Protein AF-A0A1B4VB84-F1 (afdb_monomer)

Organism: NCBI:txid1675686

Secondary structure (DSSP, 8-state):
-PPPHHHIIIIIITTS-HHHHHHHHHHHHHH-THHHHHHHHHHHHHHHHHHTT-HHHHHHHHHTT----SHHHHHHHHHHHHHHHHHHHHHT-

Solvent-accessible surface area (backbone atoms only — not comparable to full-atom values): 4677 Å² total; per-residue (Å²): 131,83,59,42,50,49,52,51,21,43,64,37,19,48,74,55,45,59,66,52,22,21,50,49,53,42,57,48,26,73,79,37,60,75,49,48,58,37,52,53,50,25,38,50,51,37,34,55,37,11,75,71,62,33,63,66,39,23,52,21,41,37,54,13,69,47,93,51,91,41,23,62,52,28,21,49,52,37,50,50,34,51,52,51,26,54,50,49,52,64,75,74,108

Structure (mmCIF, N/CA/C/O backbone):
data_AF-A0A1B4VB84-F1
#
_entry.id   AF-A0A1B4VB84-F1
#
loop_
_atom_site.group_PDB
_atom_site.id
_atom_site.type_symbol
_atom_site.label_atom_id
_atom_site.label_alt_id
_atom_site.label_comp_id
_atom_site.label_asym_id
_atom_site.label_entity_id
_atom_site.label_seq_id
_atom_site.pdbx_PDB_ins_code
_atom_site.Cartn_x
_atom_site.Cartn_y
_atom_site.Cartn_z
_atom_site.occupancy
_atom_site.B_iso_or_equi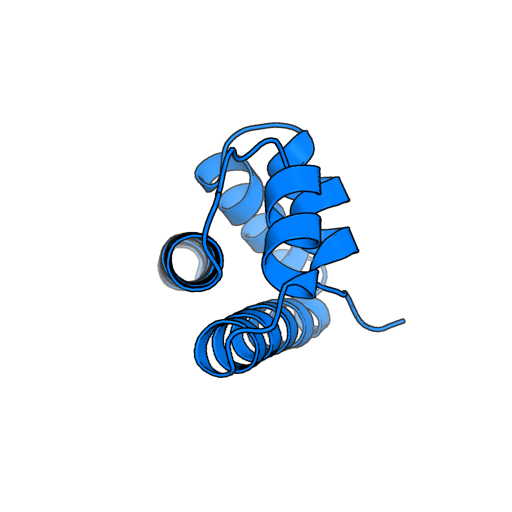v
_atom_site.auth_seq_id
_atom_site.auth_comp_id
_atom_site.auth_asym_id
_atom_site.auth_atom_id
_atom_site.pdbx_PDB_model_num
ATOM 1 N N . MET A 1 1 ? 3.247 -15.246 -7.281 1.00 44.31 1 MET A N 1
ATOM 2 C CA . MET A 1 1 ? 2.633 -15.085 -5.945 1.00 44.31 1 MET A CA 1
ATOM 3 C C . MET A 1 1 ? 2.161 -13.652 -5.899 1.00 44.31 1 MET A C 1
ATOM 5 O O . MET A 1 1 ? 2.980 -12.810 -6.220 1.00 44.31 1 MET A O 1
ATOM 9 N N . ALA A 1 2 ? 0.886 -13.398 -5.606 1.00 51.38 2 ALA A N 1
ATOM 10 C CA . ALA A 1 2 ? 0.352 -12.042 -5.685 1.00 51.38 2 ALA A CA 1
ATOM 11 C C . ALA A 1 2 ? 0.915 -11.155 -4.569 1.00 51.38 2 ALA A C 1
ATOM 13 O O . ALA A 1 2 ? 0.863 -11.556 -3.404 1.00 51.38 2 ALA A O 1
ATOM 14 N N . GLU A 1 3 ? 1.433 -9.974 -4.918 1.00 61.78 3 GLU A N 1
ATOM 15 C CA . GLU A 1 3 ? 1.861 -8.961 -3.944 1.00 61.78 3 GLU A CA 1
ATOM 16 C C . GLU A 1 3 ? 0.662 -8.568 -3.065 1.00 61.78 3 GLU A C 1
ATOM 18 O O . GLU A 1 3 ? -0.374 -8.098 -3.542 1.00 61.78 3 GLU A O 1
ATOM 23 N N . THR A 1 4 ? 0.769 -8.814 -1.761 1.00 69.81 4 THR A N 1
ATOM 24 C CA . THR A 1 4 ? -0.226 -8.409 -0.761 1.00 69.81 4 THR A CA 1
ATOM 25 C C . THR A 1 4 ? 0.160 -7.072 -0.141 1.00 69.81 4 THR A C 1
ATOM 27 O O . THR A 1 4 ? 1.317 -6.669 -0.165 1.00 69.81 4 THR A O 1
ATOM 30 N N . LEU A 1 5 ? -0.804 -6.373 0.460 1.00 67.56 5 LEU A N 1
ATOM 31 C CA . LEU A 1 5 ? -0.533 -5.118 1.170 1.00 67.56 5 LEU A CA 1
ATOM 32 C C . LEU A 1 5 ? 0.519 -5.247 2.264 1.00 67.56 5 LEU A C 1
ATOM 34 O O . LEU A 1 5 ? 1.344 -4.352 2.396 1.00 67.56 5 LEU A O 1
ATOM 38 N N . ASP A 1 6 ? 0.512 -6.354 3.004 1.00 70.81 6 ASP A N 1
ATOM 39 C CA . ASP A 1 6 ? 1.552 -6.655 3.987 1.00 70.81 6 ASP A CA 1
ATOM 40 C C . ASP A 1 6 ? 2.942 -6.731 3.351 1.00 70.81 6 ASP A C 1
ATOM 42 O O . ASP A 1 6 ? 3.893 -6.212 3.925 1.00 70.81 6 ASP A O 1
ATOM 46 N N . ASN A 1 7 ? 3.069 -7.305 2.150 1.00 72.38 7 ASN A N 1
ATOM 47 C CA . ASN A 1 7 ? 4.334 -7.280 1.420 1.00 72.38 7 ASN A CA 1
ATOM 48 C C . ASN A 1 7 ? 4.680 -5.865 0.958 1.00 72.38 7 ASN A C 1
ATOM 50 O O . ASN A 1 7 ? 5.814 -5.436 1.122 1.00 72.38 7 ASN A O 1
ATOM 54 N N . ILE A 1 8 ? 3.720 -5.117 0.412 1.00 72.75 8 ILE A N 1
ATOM 55 C CA . ILE A 1 8 ? 3.993 -3.777 -0.121 1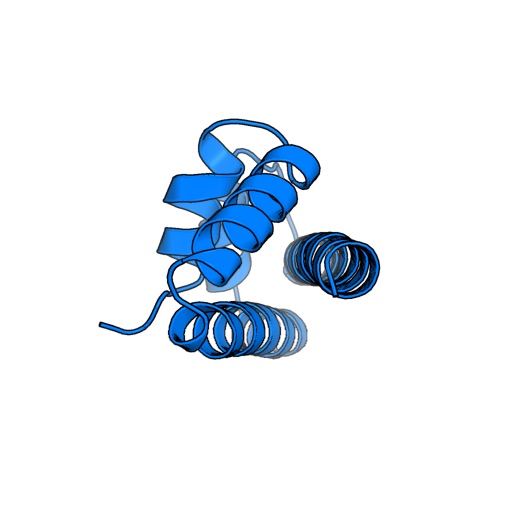.00 72.75 8 ILE A CA 1
ATOM 56 C C . ILE A 1 8 ? 4.445 -2.833 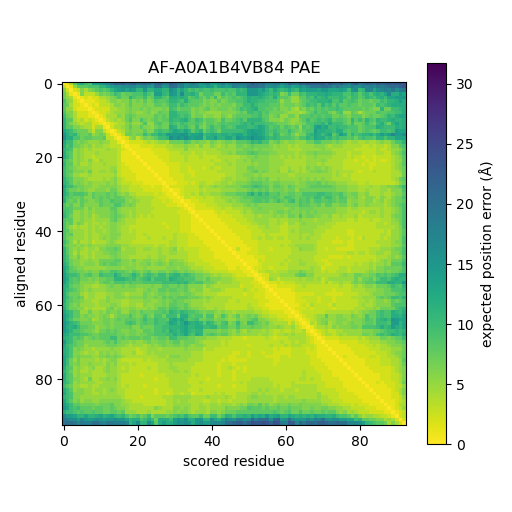1.001 1.00 72.75 8 ILE A C 1
ATOM 58 O O . ILE A 1 8 ? 5.483 -2.179 0.916 1.00 72.75 8 ILE A O 1
ATOM 62 N N . PHE A 1 9 ? 3.692 -2.778 2.093 1.00 71.69 9 PHE A N 1
ATOM 63 C CA . PHE A 1 9 ? 4.030 -1.906 3.210 1.00 71.69 9 PHE A CA 1
ATOM 64 C C . PHE A 1 9 ? 5.203 -2.462 4.019 1.00 71.69 9 PHE A C 1
ATOM 66 O O . PHE A 1 9 ? 6.153 -1.733 4.288 1.00 71.69 9 PHE A O 1
ATOM 73 N N . GLY A 1 10 ? 5.206 -3.754 4.337 1.00 69.38 10 GLY A N 1
ATOM 74 C CA . GLY A 1 10 ? 6.261 -4.375 5.137 1.00 69.38 10 GLY A CA 1
ATOM 75 C C . GLY A 1 10 ? 7.617 -4.488 4.434 1.00 69.38 10 GLY A C 1
ATOM 76 O O . GLY A 1 10 ? 8.643 -4.434 5.110 1.00 69.38 10 GLY A O 1
ATOM 77 N N . ALA A 1 11 ? 7.657 -4.630 3.104 1.00 70.56 11 ALA A N 1
ATOM 78 C CA . ALA A 1 11 ? 8.911 -4.743 2.354 1.00 70.56 11 ALA A CA 1
ATOM 79 C C . ALA A 1 11 ? 9.400 -3.405 1.786 1.00 70.56 11 ALA A C 1
ATOM 81 O O . ALA A 1 11 ? 10.605 -3.170 1.797 1.00 70.56 11 ALA A O 1
ATOM 82 N N . TYR A 1 12 ? 8.501 -2.529 1.315 1.00 71.25 12 TYR A N 1
ATOM 83 C CA . TYR A 1 12 ? 8.900 -1.288 0.639 1.00 71.25 12 TYR A CA 1
ATOM 84 C C . TYR A 1 12 ? 8.732 -0.048 1.522 1.00 71.25 12 TYR A C 1
ATOM 86 O O . TYR A 1 12 ? 9.630 0.787 1.558 1.00 71.25 12 TYR A O 1
ATOM 94 N N . VAL A 1 13 ? 7.625 0.075 2.264 1.00 70.12 13 VAL A N 1
ATOM 95 C CA . VAL A 1 13 ? 7.384 1.254 3.125 1.00 70.12 13 VAL A CA 1
ATOM 96 C C . VAL A 1 13 ? 8.215 1.175 4.409 1.00 70.12 13 VAL A C 1
ATOM 98 O O . VAL A 1 13 ? 8.820 2.164 4.796 1.00 70.12 13 VAL A O 1
ATOM 101 N N . ASN A 1 14 ? 8.386 -0.014 4.992 1.00 70.38 14 ASN A N 1
ATOM 102 C CA . ASN A 1 14 ? 9.209 -0.213 6.195 1.00 70.38 14 ASN A CA 1
ATOM 103 C C . ASN A 1 14 ? 10.699 0.155 6.010 1.00 70.38 14 ASN A C 1
ATOM 105 O O . ASN A 1 14 ? 11.421 0.341 6.987 1.00 70.38 14 ASN A O 1
ATOM 109 N N . GLN A 1 15 ? 11.190 0.229 4.768 1.00 63.00 15 GLN A N 1
ATOM 110 C CA . GLN A 1 15 ? 12.585 0.574 4.471 1.00 63.00 15 GLN A CA 1
ATOM 111 C C . GLN A 1 15 ? 12.830 2.079 4.282 1.00 63.00 15 GLN A C 1
ATOM 113 O O . GLN A 1 15 ? 13.983 2.479 4.114 1.00 63.00 15 GLN A O 1
ATOM 118 N N . GLY A 1 16 ? 11.793 2.920 4.312 1.00 71.19 16 GLY A N 1
ATOM 119 C CA . GLY A 1 16 ? 11.935 4.349 4.042 1.00 71.19 16 GLY A CA 1
ATOM 120 C C . GLY A 1 16 ? 10.630 5.122 4.191 1.00 71.19 16 GLY A C 1
ATOM 121 O O . GLY A 1 16 ? 9.842 4.876 5.098 1.00 71.19 16 GLY A O 1
ATOM 122 N N . THR A 1 17 ? 10.416 6.103 3.320 1.00 80.62 17 THR A N 1
ATOM 123 C CA . THR A 1 17 ? 9.161 6.864 3.261 1.00 80.62 17 THR A CA 1
ATOM 124 C C . THR A 1 17 ? 8.194 6.277 2.228 1.00 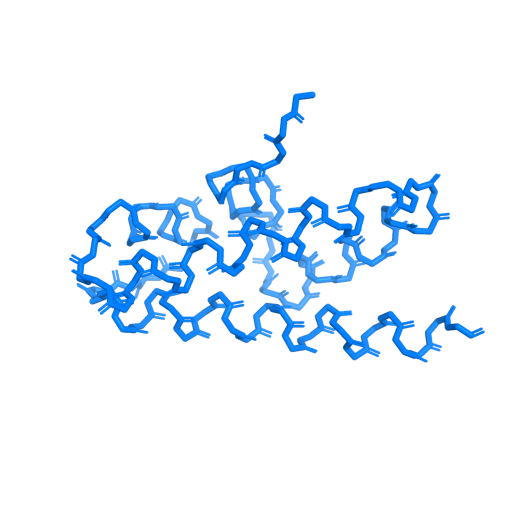80.62 17 THR A C 1
ATOM 126 O O . THR A 1 17 ? 8.581 5.485 1.367 1.00 80.62 17 THR A O 1
ATOM 129 N N . LEU A 1 18 ? 6.926 6.707 2.249 1.00 80.88 18 LEU A N 1
ATOM 130 C CA . LEU A 1 18 ? 5.959 6.385 1.185 1.00 80.88 18 LEU A CA 1
ATOM 131 C C . LEU A 1 18 ? 6.465 6.808 -0.208 1.00 80.88 18 LEU A C 1
ATOM 133 O O . LEU A 1 18 ? 6.193 6.132 -1.199 1.00 80.88 18 LEU A O 1
ATOM 137 N N . GLU A 1 19 ? 7.229 7.899 -0.290 1.00 81.00 19 GLU A N 1
ATOM 138 C CA . GLU A 1 19 ? 7.850 8.371 -1.532 1.00 81.00 19 GLU A CA 1
ATOM 139 C C . GLU A 1 19 ? 8.985 7.452 -1.999 1.00 81.00 19 GLU A C 1
ATOM 141 O O . GLU A 1 19 ? 9.061 7.126 -3.189 1.00 81.00 19 GLU A O 1
ATOM 146 N N . ASP A 1 20 ? 9.830 6.981 -1.077 1.00 82.00 20 ASP A N 1
ATOM 147 C CA . ASP A 1 20 ? 10.877 6.001 -1.385 1.00 82.00 20 ASP A CA 1
ATOM 148 C C . ASP A 1 20 ? 10.272 4.682 -1.859 1.00 82.00 20 ASP A C 1
ATOM 150 O O . ASP A 1 20 ? 10.709 4.134 -2.872 1.00 82.00 20 ASP A O 1
ATOM 154 N N . ALA A 1 21 ? 9.220 4.210 -1.184 1.00 83.50 21 ALA A N 1
ATOM 155 C CA . ALA A 1 21 ? 8.489 3.009 -1.569 1.00 83.50 21 ALA A CA 1
ATOM 156 C C . ALA A 1 21 ? 7.884 3.149 -2.971 1.00 83.50 21 ALA A C 1
ATOM 158 O O . ALA A 1 21 ? 8.088 2.280 -3.820 1.00 83.50 21 ALA A O 1
ATOM 159 N N . ALA A 1 22 ? 7.210 4.267 -3.262 1.00 85.00 22 ALA A N 1
ATOM 160 C CA . ALA A 1 22 ? 6.664 4.540 -4.591 1.00 85.00 22 ALA A CA 1
ATOM 161 C C . ALA A 1 22 ? 7.759 4.580 -5.669 1.00 85.00 22 ALA A C 1
ATOM 163 O O . ALA A 1 22 ? 7.567 4.053 -6.767 1.00 85.00 22 ALA A O 1
ATOM 164 N N . THR A 1 23 ? 8.914 5.172 -5.357 1.00 84.94 23 THR A N 1
ATOM 165 C CA . THR A 1 23 ? 10.080 5.234 -6.253 1.00 84.94 23 THR A CA 1
ATOM 166 C C . THR A 1 23 ? 10.649 3.848 -6.519 1.00 84.94 23 THR A C 1
ATOM 168 O O . THR A 1 23 ? 10.915 3.494 -7.671 1.00 84.94 23 THR A O 1
ATOM 171 N N . TRP A 1 24 ? 10.768 3.027 -5.479 1.00 84.62 24 TRP A N 1
ATOM 172 C CA . TRP A 1 24 ? 11.184 1.635 -5.584 1.00 84.62 24 TRP A CA 1
ATOM 173 C C . TRP A 1 24 ? 10.228 0.814 -6.442 1.00 84.62 24 TRP A C 1
ATOM 175 O O . TRP A 1 24 ? 10.668 0.161 -7.387 1.00 84.62 24 TRP A O 1
ATOM 185 N N . MET A 1 25 ? 8.923 0.898 -6.180 1.00 83.81 25 MET A N 1
ATOM 186 C CA . MET A 1 25 ? 7.891 0.216 -6.965 1.00 83.81 25 MET A CA 1
ATOM 187 C C . MET A 1 25 ? 7.932 0.659 -8.434 1.00 83.81 25 MET A C 1
ATOM 189 O O . MET A 1 25 ? 7.846 -0.172 -9.341 1.00 83.81 25 MET A O 1
ATOM 193 N N . ALA A 1 26 ? 8.105 1.959 -8.702 1.00 85.44 26 ALA A N 1
ATOM 194 C CA . ALA A 1 26 ? 8.224 2.496 -10.060 1.00 85.44 26 ALA A CA 1
ATOM 195 C C . ALA A 1 26 ? 9.466 1.953 -10.774 1.00 85.44 26 ALA A C 1
ATOM 197 O O . ALA A 1 26 ? 9.387 1.538 -11.928 1.00 85.44 26 ALA A O 1
ATOM 198 N N . ASN A 1 27 ? 10.603 1.885 -10.085 1.00 85.19 27 ASN A N 1
ATOM 199 C CA . ASN A 1 27 ? 11.826 1.336 -10.657 1.00 85.19 27 ASN A CA 1
ATOM 200 C C . ASN A 1 27 ? 11.737 -0.185 -10.885 1.00 85.19 27 ASN A C 1
ATOM 202 O O . ASN A 1 27 ? 12.185 -0.691 -11.915 1.00 85.19 27 ASN A O 1
ATOM 206 N N . LEU A 1 28 ? 11.108 -0.919 -9.965 1.00 84.06 28 LEU A N 1
ATOM 207 C CA . LEU A 1 28 ? 10.892 -2.359 -10.096 1.00 84.06 28 LEU A CA 1
ATOM 208 C C . LEU A 1 28 ? 9.994 -2.670 -11.296 1.00 84.06 28 LEU A C 1
ATOM 210 O O . LEU A 1 28 ? 10.302 -3.548 -12.097 1.00 84.06 28 LEU A O 1
ATOM 214 N N . THR A 1 29 ? 8.937 -1.883 -11.488 1.00 85.06 29 THR A N 1
ATOM 215 C CA . THR A 1 29 ? 7.989 -2.075 -12.595 1.00 85.06 29 THR A CA 1
ATOM 216 C C . THR A 1 29 ? 8.531 -1.700 -13.966 1.00 85.06 29 THR A C 1
ATOM 218 O O . THR A 1 29 ? 8.003 -2.165 -14.973 1.00 85.06 29 THR A O 1
ATOM 221 N N . ARG A 1 30 ? 9.652 -0.971 -14.036 1.00 81.31 30 ARG A N 1
ATOM 222 C CA . ARG A 1 30 ? 10.420 -0.836 -15.286 1.00 81.31 30 ARG A CA 1
ATOM 223 C C . ARG A 1 30 ? 11.058 -2.150 -15.728 1.00 81.31 30 ARG A C 1
ATOM 225 O O . ARG A 1 30 ? 11.200 -2.372 -16.924 1.00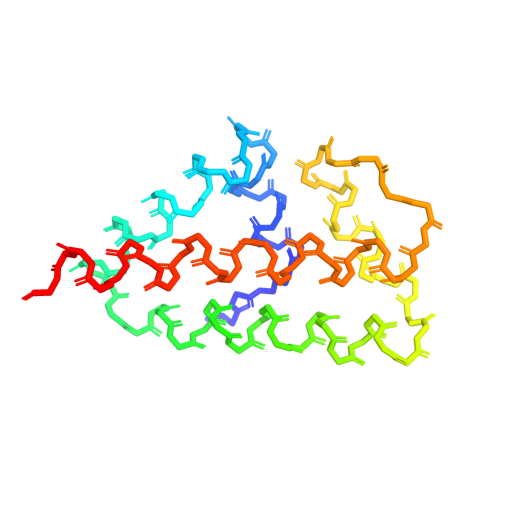 81.31 30 ARG A O 1
ATOM 232 N N . HIS A 1 31 ? 11.457 -2.987 -14.776 1.00 82.81 31 HIS A N 1
ATOM 233 C CA . HIS A 1 31 ? 12.070 -4.288 -15.046 1.00 82.81 31 HIS A CA 1
ATOM 234 C C . HIS A 1 31 ? 11.012 -5.398 -15.129 1.00 82.81 31 HIS A C 1
ATOM 236 O O . HIS A 1 31 ? 11.170 -6.336 -15.903 1.00 82.81 31 HIS A O 1
ATOM 242 N N . HIS A 1 32 ? 9.916 -5.243 -14.381 1.00 81.81 32 HIS A N 1
ATOM 243 C CA . HIS A 1 32 ? 8.819 -6.200 -14.257 1.00 81.81 32 HIS A CA 1
ATOM 244 C C . HIS A 1 32 ? 7.461 -5.498 -14.407 1.00 81.81 32 HIS A C 1
ATOM 246 O O . HIS A 1 32 ? 6.792 -5.215 -13.409 1.00 81.81 32 HIS A O 1
ATOM 252 N N . PRO A 1 33 ? 7.026 -5.185 -15.640 1.00 80.31 33 PRO A N 1
ATOM 253 C CA . PRO A 1 33 ? 5.769 -4.471 -15.874 1.00 80.31 33 PRO A CA 1
ATOM 254 C C . PRO A 1 33 ? 4.538 -5.246 -15.381 1.00 80.31 33 PRO A C 1
ATOM 256 O O . PRO A 1 33 ? 3.527 -4.636 -15.045 1.00 80.31 33 PRO A O 1
ATOM 259 N N . GLU A 1 34 ? 4.637 -6.572 -15.269 1.00 81.19 34 GLU A N 1
ATOM 260 C CA . GLU A 1 34 ? 3.612 -7.440 -14.678 1.00 81.19 34 GLU A CA 1
ATOM 261 C C . GLU A 1 34 ? 3.283 -7.090 -13.215 1.00 81.19 34 GLU A C 1
ATOM 263 O O . GLU A 1 34 ? 2.130 -7.194 -12.801 1.00 81.19 34 GLU A O 1
ATOM 268 N N . LEU A 1 35 ? 4.260 -6.582 -12.453 1.00 80.88 35 LEU A N 1
ATOM 269 C CA . LEU A 1 35 ? 4.071 -6.204 -11.052 1.00 80.88 35 LEU A CA 1
ATOM 270 C C . LEU A 1 35 ? 3.295 -4.893 -10.898 1.00 80.88 35 LEU A C 1
ATOM 272 O O . LEU A 1 35 ? 2.721 -4.648 -9.841 1.00 80.88 35 LEU A O 1
ATOM 276 N N . ALA A 1 36 ? 3.233 -4.050 -11.936 1.00 82.81 36 ALA A N 1
ATOM 277 C CA . ALA A 1 36 ? 2.499 -2.786 -11.866 1.00 82.81 36 ALA A CA 1
ATOM 278 C C . ALA A 1 36 ? 1.012 -3.022 -11.603 1.00 82.81 36 ALA A C 1
ATOM 280 O O . ALA A 1 36 ? 0.405 -2.350 -10.767 1.00 82.81 36 ALA A O 1
ATOM 281 N N . GLU A 1 37 ? 0.436 -4.011 -12.283 1.00 82.50 37 GLU A N 1
ATOM 282 C CA . GLU A 1 37 ? -0.961 -4.381 -12.093 1.00 82.50 37 GLU A CA 1
ATOM 283 C C . GLU A 1 37 ? -1.187 -5.027 -10.720 1.00 82.50 37 GLU A C 1
ATOM 285 O O . GLU A 1 37 ? -2.194 -4.739 -10.068 1.00 82.50 37 GLU A O 1
ATOM 290 N N . GLU A 1 38 ? -0.226 -5.818 -10.228 1.00 85.25 38 GLU A N 1
ATOM 291 C CA . GLU A 1 38 ? -0.288 -6.412 -8.888 1.00 85.25 38 GLU A CA 1
ATOM 292 C C . GLU A 1 38 ? -0.263 -5.339 -7.794 1.00 85.25 38 GLU A C 1
ATOM 294 O O . GLU A 1 38 ? -1.120 -5.349 -6.909 1.00 85.25 38 GLU A O 1
ATOM 299 N N . PHE A 1 39 ? 0.635 -4.356 -7.897 1.00 84.00 39 PHE A N 1
ATOM 300 C CA . PHE A 1 39 ? 0.723 -3.238 -6.959 1.00 84.00 39 PHE A CA 1
ATOM 301 C C . PHE A 1 39 ? -0.550 -2.400 -6.924 1.00 84.00 39 PHE A C 1
ATOM 303 O O . PHE A 1 39 ? -1.087 -2.124 -5.848 1.00 84.00 39 PHE A O 1
ATOM 310 N N . ILE A 1 40 ? -1.069 -2.020 -8.093 1.00 85.25 40 ILE A N 1
ATOM 311 C CA . ILE A 1 40 ? -2.307 -1.239 -8.187 1.00 85.25 40 ILE A CA 1
ATOM 312 C C . ILE A 1 40 ? -3.471 -2.036 -7.595 1.00 85.25 40 ILE A C 1
ATOM 314 O O . ILE A 1 40 ? -4.227 -1.511 -6.775 1.00 85.25 40 ILE A O 1
ATOM 318 N N . THR A 1 41 ? -3.590 -3.315 -7.955 1.00 87.00 41 THR A N 1
ATOM 319 C CA . THR A 1 41 ? -4.657 -4.195 -7.466 1.00 87.00 41 THR A CA 1
ATOM 320 C C . THR A 1 41 ? -4.589 -4.373 -5.954 1.00 87.00 41 THR A C 1
ATOM 322 O O . THR A 1 41 ? -5.619 -4.336 -5.278 1.00 87.00 41 THR A O 1
ATOM 325 N N . ALA A 1 42 ? -3.39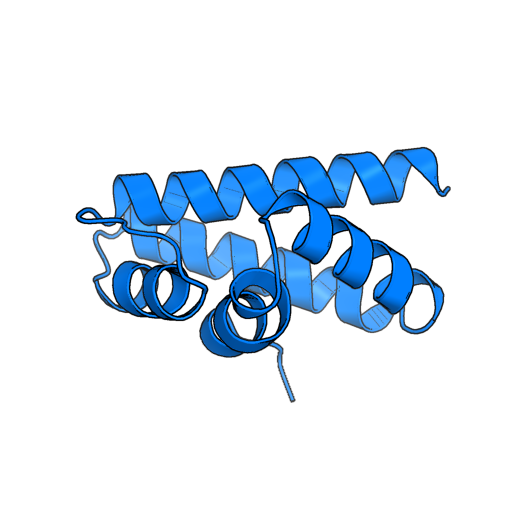3 -4.556 -5.397 1.00 85.25 42 ALA A N 1
ATOM 326 C CA . ALA A 1 42 ? -3.192 -4.702 -3.964 1.00 85.25 42 ALA A CA 1
ATOM 327 C C . ALA A 1 42 ? -3.593 -3.427 -3.214 1.00 85.25 42 ALA A C 1
ATOM 329 O O . ALA A 1 42 ? -4.389 -3.503 -2.279 1.00 85.25 42 ALA A O 1
ATOM 330 N N . LEU A 1 43 ? -3.143 -2.253 -3.669 1.00 84.44 43 LEU A N 1
ATOM 331 C CA . LEU A 1 43 ? -3.502 -0.962 -3.070 1.00 84.44 43 LEU A CA 1
ATOM 332 C C . LEU A 1 43 ? -5.009 -0.690 -3.150 1.00 84.44 43 LEU A C 1
ATOM 334 O O . LEU A 1 43 ? -5.619 -0.293 -2.157 1.00 84.44 43 LEU A O 1
ATOM 338 N N . GLN A 1 44 ? -5.639 -0.982 -4.290 1.00 86.19 44 GLN A N 1
ATOM 339 C CA . GLN A 1 44 ? -7.091 -0.866 -4.451 1.00 86.19 44 GLN A CA 1
ATOM 340 C C . GLN A 1 44 ? -7.856 -1.812 -3.520 1.00 86.19 44 GLN A C 1
ATOM 342 O O . GLN A 1 44 ? -8.850 -1.407 -2.915 1.00 86.19 44 GLN A O 1
ATOM 347 N N . LYS A 1 45 ? -7.389 -3.056 -3.354 1.00 86.19 45 LYS A N 1
ATOM 348 C CA . LYS A 1 45 ? -7.966 -4.000 -2.386 1.00 86.19 45 LYS A CA 1
ATOM 349 C C . LYS A 1 45 ? -7.849 -3.473 -0.956 1.00 86.19 45 LYS A C 1
ATOM 351 O O . LYS A 1 45 ? -8.805 -3.608 -0.198 1.00 86.19 45 LYS A O 1
ATOM 356 N N . GLY A 1 46 ? -6.740 -2.821 -0.610 1.00 83.62 46 GLY A N 1
ATOM 357 C CA . GLY A 1 46 ? -6.547 -2.162 0.688 1.00 83.62 46 GLY A CA 1
ATOM 358 C C . GLY A 1 46 ? -7.501 -1.026 0.927 1.00 83.62 46 GLY A C 1
ATOM 359 O O . GLY A 1 46 ? -8.144 -0.983 1.966 1.00 83.62 46 GLY A O 1
ATOM 360 N N . MET A 1 47 ? -7.663 -0.149 -0.060 1.00 86.62 47 MET A N 1
ATOM 361 C CA . MET A 1 47 ? -8.643 0.930 0.009 1.00 86.62 47 MET A CA 1
ATOM 362 C C . MET A 1 47 ? -10.071 0.389 0.146 1.00 86.62 47 MET A C 1
ATOM 364 O O . MET A 1 47 ? -10.854 0.898 0.945 1.00 86.62 47 MET A O 1
ATOM 368 N N . ALA A 1 48 ? -10.415 -0.672 -0.588 1.00 87.31 48 ALA A N 1
ATOM 369 C CA . ALA A 1 48 ? -11.729 -1.302 -0.496 1.00 87.31 48 ALA A CA 1
ATOM 370 C C . ALA A 1 48 ? -11.964 -1.962 0.873 1.00 87.31 48 ALA A C 1
ATOM 372 O O . ALA A 1 48 ? -13.064 -1.879 1.416 1.00 87.31 48 ALA A O 1
ATOM 373 N N . ALA A 1 49 ? -10.944 -2.604 1.444 1.00 85.75 49 ALA A N 1
ATOM 374 C CA . ALA A 1 49 ? -10.996 -3.172 2.786 1.00 85.75 49 ALA A CA 1
ATOM 375 C C . ALA A 1 49 ? -11.081 -2.067 3.858 1.00 85.75 49 ALA A C 1
ATOM 377 O O . ALA A 1 49 ? -11.926 -2.137 4.749 1.00 85.75 49 ALA A O 1
ATOM 378 N N . ALA A 1 50 ? -10.316 -0.985 3.707 1.00 87.19 50 ALA A N 1
ATOM 379 C CA . ALA A 1 50 ? -10.365 0.196 4.564 1.00 87.19 50 ALA A CA 1
ATOM 380 C C . ALA A 1 50 ? -11.755 0.847 4.562 1.00 87.19 50 ALA A C 1
ATOM 382 O O . ALA A 1 50 ? -12.310 1.130 5.621 1.00 87.19 50 ALA A O 1
ATOM 383 N N . SER A 1 51 ? -12.368 0.994 3.384 1.00 84.69 51 SER A N 1
ATOM 384 C CA . SER A 1 51 ? -13.726 1.531 3.228 1.00 84.69 51 SER A CA 1
ATOM 385 C C . SER A 1 51 ? -14.801 0.647 3.875 1.00 84.69 51 SER A C 1
ATOM 387 O O . SER A 1 51 ? -15.849 1.146 4.274 1.00 84.69 51 SER A O 1
ATOM 389 N N . LYS A 1 52 ? -14.533 -0.655 4.042 1.00 86.62 52 LYS A N 1
ATOM 390 C CA . LYS A 1 52 ? -15.388 -1.590 4.793 1.00 86.62 52 LYS A CA 1
ATOM 391 C C . LYS A 1 52 ? -15.122 -1.581 6.305 1.00 86.62 52 LYS A C 1
ATOM 393 O O . LYS A 1 52 ? -15.771 -2.329 7.030 1.00 86.62 52 LYS A O 1
ATOM 398 N N . GLY A 1 53 ? -14.178 -0.768 6.783 1.00 83.31 53 GLY A N 1
ATOM 399 C CA . GLY A 1 53 ? -13.760 -0.737 8.185 1.00 83.31 53 GLY A CA 1
ATOM 400 C C . GLY A 1 53 ? -12.886 -1.927 8.592 1.00 83.31 53 GLY A C 1
ATOM 401 O O . GLY A 1 53 ? -12.811 -2.260 9.776 1.00 83.31 53 GLY A O 1
ATOM 402 N N . ASP A 1 54 ? -12.241 -2.592 7.630 1.00 84.75 54 ASP A N 1
ATOM 403 C CA . ASP A 1 54 ? -11.402 -3.754 7.899 1.00 84.75 54 ASP A CA 1
ATOM 404 C C . ASP A 1 54 ? -10.100 -3.342 8.604 1.00 84.75 54 ASP A C 1
ATOM 406 O O . ASP A 1 54 ? -9.275 -2.581 8.092 1.00 84.75 54 ASP A O 1
ATOM 410 N N . ARG A 1 55 ? -9.908 -3.876 9.811 1.00 82.00 55 ARG A N 1
ATOM 411 C CA . ARG A 1 55 ? -8.742 -3.599 10.659 1.00 82.00 55 ARG A CA 1
ATOM 412 C C . ARG A 1 55 ? -7.468 -4.298 10.186 1.00 82.00 55 ARG A C 1
ATOM 414 O O . ARG A 1 55 ? -6.393 -3.974 10.686 1.00 82.00 55 ARG A O 1
ATOM 421 N N . SER A 1 56 ? -7.555 -5.243 9.252 1.00 82.25 56 SER A N 1
ATOM 422 C CA . SER A 1 56 ? -6.370 -5.868 8.651 1.00 82.25 56 SER A CA 1
ATOM 423 C C . SER A 1 56 ? -5.513 -4.855 7.885 1.00 82.25 56 SER A C 1
ATOM 425 O O . SER A 1 56 ? -4.290 -4.908 7.977 1.00 82.25 56 SER A O 1
ATOM 427 N N . VAL A 1 57 ? -6.132 -3.855 7.248 1.00 82.62 57 VAL A N 1
ATOM 428 C CA . VAL A 1 57 ? -5.423 -2.791 6.514 1.00 82.62 57 VAL A CA 1
ATOM 429 C C . VAL A 1 57 ? -4.593 -1.919 7.454 1.00 82.62 57 VAL A C 1
ATOM 431 O O . VAL A 1 57 ? -3.474 -1.550 7.125 1.00 82.62 57 VAL A O 1
ATOM 434 N N . ILE A 1 58 ? -5.103 -1.659 8.662 1.00 84.81 58 ILE A N 1
ATOM 435 C CA . ILE A 1 58 ? -4.379 -0.924 9.709 1.00 84.81 58 ILE A CA 1
ATOM 436 C C . ILE A 1 58 ? -3.096 -1.673 10.082 1.00 84.81 58 ILE A C 1
ATOM 438 O O . ILE A 1 58 ? -2.040 -1.062 10.195 1.00 84.81 58 ILE A O 1
ATOM 442 N N . LYS A 1 59 ? -3.169 -3.002 10.245 1.00 82.69 59 LYS A N 1
ATOM 443 C CA . LYS A 1 59 ? -1.987 -3.818 10.557 1.00 82.69 59 LYS A CA 1
ATOM 444 C C . LYS A 1 59 ? -0.962 -3.791 9.429 1.00 82.69 59 LYS A C 1
ATOM 446 O O . LYS A 1 59 ? 0.211 -3.613 9.725 1.00 82.69 59 LYS A O 1
ATOM 451 N N . ALA A 1 60 ? -1.405 -3.922 8.180 1.00 80.69 60 ALA A N 1
ATOM 452 C CA . ALA A 1 60 ? -0.515 -3.887 7.025 1.00 80.69 60 ALA A CA 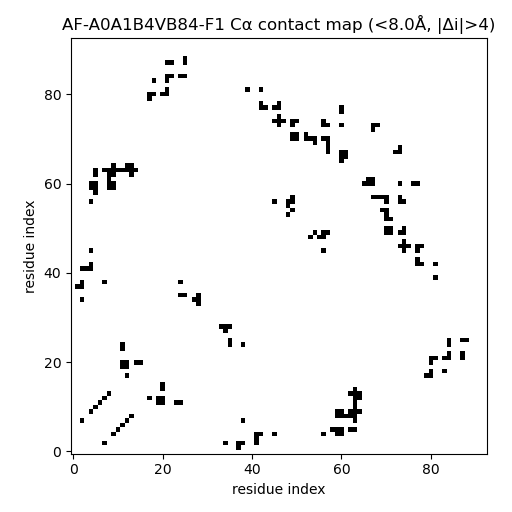1
ATOM 453 C C . ALA A 1 60 ? 0.194 -2.530 6.899 1.00 80.69 60 ALA A C 1
ATOM 455 O O . ALA A 1 60 ? 1.411 -2.479 6.753 1.00 80.69 60 ALA A O 1
ATOM 456 N N . VAL A 1 61 ? -0.548 -1.426 7.031 1.00 81.81 61 VAL A N 1
ATOM 457 C CA . VAL A 1 61 ? 0.023 -0.073 6.969 1.00 81.81 61 VAL A CA 1
ATOM 458 C C . VAL A 1 61 ? 0.969 0.177 8.147 1.00 81.81 61 VAL A C 1
ATOM 460 O O . VAL A 1 61 ? 2.083 0.651 7.937 1.00 81.81 61 VAL A O 1
ATOM 463 N N . ASN A 1 62 ? 0.595 -0.237 9.363 1.00 81.88 62 ASN A N 1
ATOM 464 C CA . ASN A 1 62 ? 1.461 -0.116 10.539 1.00 81.88 62 ASN A CA 1
ATOM 465 C C . ASN A 1 62 ? 2.719 -0.993 10.463 1.00 81.88 62 ASN A C 1
ATOM 467 O O . ASN A 1 62 ? 3.758 -0.622 11.003 1.00 81.88 62 ASN A O 1
ATOM 471 N N . ALA A 1 63 ? 2.660 -2.138 9.777 1.00 77.81 63 ALA A N 1
ATOM 472 C CA . ALA A 1 63 ? 3.839 -2.961 9.509 1.00 77.81 63 ALA A CA 1
ATOM 473 C C . ALA A 1 63 ? 4.848 -2.252 8.590 1.00 77.81 63 ALA A C 1
ATOM 475 O O . ALA A 1 63 ? 6.034 -2.568 8.629 1.00 77.81 63 ALA A O 1
ATOM 476 N N . GLY A 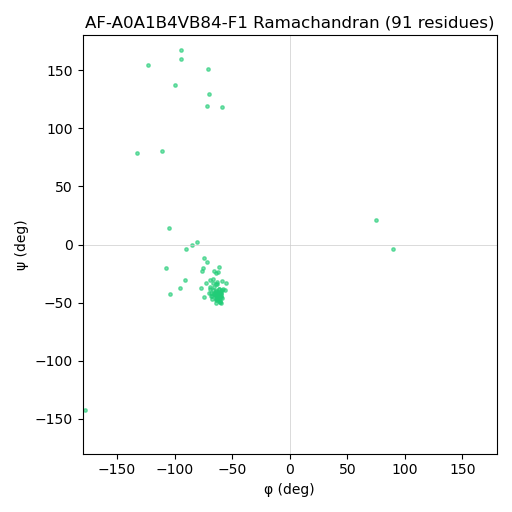1 64 ? 4.390 -1.274 7.805 1.00 70.94 64 GLY A N 1
ATOM 477 C CA . GLY A 1 64 ? 5.238 -0.389 7.013 1.00 70.94 64 GLY A CA 1
ATOM 478 C C . GLY A 1 64 ? 5.871 0.764 7.790 1.00 70.94 64 GLY A C 1
ATOM 479 O O . GLY A 1 64 ? 6.543 1.579 7.178 1.00 70.94 64 GLY A O 1
ATOM 480 N N . GLY A 1 65 ? 5.662 0.866 9.106 1.00 72.38 65 GLY A N 1
ATOM 481 C CA . GLY A 1 65 ? 6.231 1.940 9.930 1.00 72.38 65 GLY A CA 1
ATOM 482 C C . GLY A 1 65 ? 5.358 3.194 10.044 1.00 72.38 65 GLY A C 1
ATOM 483 O O . GLY A 1 65 ? 5.682 4.098 10.812 1.00 72.38 65 GLY A O 1
ATOM 484 N N . GLU A 1 66 ? 4.222 3.236 9.349 1.00 76.19 66 GLU A N 1
ATOM 485 C CA . GLU A 1 66 ? 3.203 4.263 9.559 1.00 76.19 66 GLU A CA 1
ATOM 486 C C . GLU A 1 66 ? 2.494 4.052 10.911 1.00 76.19 66 GLU A C 1
ATOM 488 O O . GLU A 1 66 ? 2.385 2.933 11.403 1.00 76.19 66 GLU A O 1
ATOM 493 N N . GLN A 1 67 ? 2.002 5.121 11.541 1.00 76.38 67 GLN A N 1
ATOM 494 C CA . GLN A 1 67 ? 1.184 5.028 12.759 1.00 76.38 67 GLN A CA 1
ATOM 495 C C . GLN A 1 67 ? -0.251 5.447 12.451 1.00 76.38 67 GLN A C 1
ATOM 497 O O . GLN A 1 67 ? -0.657 6.574 12.726 1.00 76.38 67 GLN A O 1
ATOM 502 N N . VAL A 1 68 ? -1.027 4.532 11.874 1.00 83.81 68 VAL A N 1
ATOM 503 C CA . VAL A 1 68 ? -2.457 4.730 11.612 1.00 83.81 68 VAL A CA 1
ATOM 504 C C . VAL A 1 68 ? -3.303 4.047 12.684 1.00 83.81 68 VAL A C 1
ATOM 506 O O . VAL A 1 68 ? -3.032 2.917 13.106 1.00 83.81 68 VAL A O 1
ATOM 509 N N . SER A 1 69 ? -4.347 4.741 13.138 1.00 83.81 69 SER A N 1
ATOM 510 C CA . SER A 1 69 ? -5.250 4.258 14.195 1.00 83.81 69 SER A CA 1
ATOM 511 C C . SER A 1 69 ? -6.617 3.849 13.654 1.00 83.81 69 SER A C 1
ATOM 513 O O . SER A 1 69 ? -7.339 3.073 14.287 1.00 83.81 69 SER A O 1
ATOM 515 N N . THR A 1 70 ? -6.975 4.338 12.468 1.00 86.62 70 THR A N 1
ATOM 516 C CA . THR A 1 70 ? -8.262 4.086 11.823 1.00 86.62 70 THR A CA 1
ATOM 517 C C . THR A 1 70 ? -8.098 3.465 10.439 1.00 86.62 70 THR A C 1
ATOM 519 O O . THR A 1 70 ? -7.083 3.629 9.761 1.00 86.62 70 THR A O 1
ATOM 522 N N . ALA A 1 71 ? -9.127 2.733 10.006 1.00 86.75 71 ALA A N 1
ATOM 523 C CA . ALA A 1 71 ? -9.163 2.166 8.661 1.00 86.75 71 ALA A CA 1
ATOM 524 C C . ALA A 1 71 ? -9.165 3.273 7.593 1.00 86.75 71 ALA A C 1
ATOM 526 O O . ALA A 1 71 ? -8.572 3.102 6.536 1.00 86.75 71 ALA A O 1
ATOM 527 N N . GLU A 1 72 ? -9.769 4.424 7.897 1.00 85.50 72 GLU A N 1
ATOM 528 C CA . GLU A 1 72 ? -9.797 5.595 7.018 1.00 85.50 72 GLU A CA 1
ATOM 529 C C . GLU A 1 72 ? -8.393 6.170 6.786 1.00 85.50 72 GLU A C 1
ATOM 531 O O . GLU A 1 72 ? -7.996 6.360 5.639 1.00 85.50 72 GLU A O 1
ATOM 536 N N . GLU A 1 73 ? -7.599 6.341 7.850 1.00 86.69 73 GLU A N 1
ATOM 537 C CA . GLU A 1 73 ? -6.191 6.745 7.741 1.00 86.69 73 GLU A CA 1
ATOM 538 C C . GLU A 1 73 ? -5.367 5.721 6.954 1.00 86.69 73 GLU A C 1
ATOM 540 O O . GLU A 1 73 ? -4.599 6.090 6.067 1.00 86.69 73 GLU A O 1
ATOM 545 N N . ALA A 1 74 ? -5.560 4.425 7.219 1.00 86.19 74 ALA A N 1
ATOM 546 C CA . ALA A 1 74 ? -4.882 3.362 6.478 1.00 86.19 74 ALA A CA 1
ATOM 547 C C . ALA A 1 74 ? -5.220 3.411 4.973 1.00 86.19 74 ALA A C 1
ATOM 549 O O . ALA A 1 74 ? -4.341 3.280 4.118 1.00 86.19 74 ALA A O 1
ATOM 550 N N . GLY A 1 75 ? -6.490 3.658 4.641 1.00 87.12 75 GLY A N 1
ATOM 551 C CA . GLY A 1 75 ? -6.951 3.865 3.269 1.00 87.12 75 GLY A CA 1
ATOM 552 C C . GLY A 1 75 ? -6.354 5.119 2.628 1.00 87.12 75 GLY A C 1
ATOM 553 O O . GLY A 1 75 ? -5.950 5.070 1.465 1.00 87.12 75 GLY A O 1
ATOM 554 N N . ALA A 1 76 ? -6.234 6.213 3.385 1.00 88.25 76 ALA A N 1
ATOM 555 C CA . ALA A 1 76 ? -5.592 7.442 2.929 1.00 88.25 76 ALA A CA 1
ATOM 556 C C . ALA A 1 76 ? -4.113 7.213 2.585 1.00 88.25 76 ALA A C 1
ATOM 558 O O . ALA A 1 76 ? -3.670 7.651 1.525 1.00 88.25 76 ALA A O 1
ATOM 559 N N . ARG A 1 77 ? -3.373 6.442 3.396 1.00 87.12 77 ARG A N 1
ATOM 560 C CA . ARG A 1 77 ? -1.980 6.066 3.090 1.00 87.12 77 ARG A CA 1
ATOM 561 C C . ARG A 1 77 ? -1.852 5.206 1.840 1.00 87.12 77 ARG A C 1
ATOM 563 O O . ARG A 1 77 ? -0.959 5.433 1.028 1.00 87.12 77 ARG A O 1
ATOM 570 N N . CYS A 1 78 ? -2.768 4.259 1.640 1.00 86.19 78 CYS A N 1
ATOM 571 C CA . CYS A 1 78 ? -2.812 3.466 0.408 1.00 86.19 78 CYS A CA 1
ATOM 572 C C . CYS A 1 78 ? -3.055 4.348 -0.828 1.00 86.19 78 CYS A C 1
ATOM 574 O O . CYS A 1 78 ? -2.407 4.164 -1.859 1.00 86.19 78 CYS A O 1
ATOM 576 N N . LEU A 1 79 ? -3.966 5.320 -0.723 1.00 87.88 79 LEU A N 1
ATOM 577 C CA . LEU A 1 79 ? -4.255 6.274 -1.794 1.00 87.88 79 LEU A CA 1
ATOM 578 C C . LEU A 1 79 ? -3.064 7.198 -2.079 1.00 87.88 79 LEU A C 1
ATOM 580 O O . LEU A 1 79 ? -2.761 7.471 -3.242 1.00 87.88 79 LEU A O 1
ATOM 584 N N . GLU A 1 80 ? -2.391 7.676 -1.036 1.00 89.06 80 GLU A N 1
ATOM 585 C CA . GLU A 1 80 ? -1.200 8.519 -1.139 1.00 89.06 80 GLU A CA 1
ATOM 586 C C . GLU A 1 80 ? -0.081 7.783 -1.886 1.00 89.06 80 GLU A C 1
ATOM 588 O O . GLU A 1 80 ? 0.421 8.284 -2.896 1.00 89.06 80 GLU A O 1
ATOM 593 N N . LEU A 1 81 ? 0.204 6.538 -1.491 1.00 86.12 81 LEU A N 1
ATOM 594 C CA . LEU A 1 81 ? 1.179 5.675 -2.159 1.00 86.12 81 LEU A CA 1
ATOM 595 C C . LEU A 1 81 ? 0.813 5.424 -3.629 1.00 86.12 81 LEU A C 1
ATOM 597 O O . LEU A 1 81 ? 1.656 5.571 -4.515 1.00 86.12 81 LEU A O 1
ATOM 601 N N . LEU A 1 82 ? -0.457 5.115 -3.915 1.00 87.19 82 LEU A N 1
ATOM 602 C CA . LEU A 1 82 ? -0.946 4.917 -5.283 1.00 87.19 82 LEU A CA 1
ATOM 603 C C . LEU A 1 82 ? -0.796 6.183 -6.137 1.00 87.19 82 LEU A C 1
ATOM 605 O O . LEU A 1 82 ? -0.471 6.102 -7.324 1.00 87.19 82 LEU A O 1
ATOM 609 N N . THR A 1 83 ? -1.033 7.353 -5.545 1.00 89.12 83 THR A N 1
ATOM 610 C CA . THR A 1 83 ? -0.924 8.650 -6.220 1.00 89.12 83 THR A CA 1
ATOM 611 C C . THR A 1 83 ? 0.527 8.960 -6.570 1.00 89.12 83 THR A C 1
ATOM 613 O O . THR A 1 83 ? 0.811 9.319 -7.717 1.00 89.12 83 THR A O 1
ATOM 616 N N . LEU A 1 84 ? 1.446 8.769 -5.620 1.00 88.69 84 LEU A N 1
ATOM 617 C CA . LEU A 1 84 ? 2.888 8.921 -5.827 1.00 88.69 84 LEU A CA 1
ATOM 618 C C . LEU A 1 84 ? 3.389 7.961 -6.909 1.00 88.69 84 LEU A C 1
ATOM 620 O O . LEU A 1 84 ? 3.997 8.390 -7.891 1.00 88.69 84 LEU A O 1
ATOM 624 N N . TYR A 1 85 ? 3.039 6.682 -6.793 1.00 86.12 85 TYR A N 1
ATOM 625 C CA . TYR A 1 85 ? 3.403 5.650 -7.759 1.00 86.12 85 TYR A CA 1
ATOM 626 C C . TYR A 1 85 ? 2.874 5.960 -9.170 1.00 86.12 85 TYR A C 1
ATOM 628 O O . TYR A 1 85 ? 3.621 5.943 -10.148 1.00 86.12 85 TYR A O 1
ATOM 636 N N . SER A 1 86 ? 1.602 6.353 -9.288 1.00 85.88 86 SER A N 1
ATOM 637 C CA . SER A 1 86 ? 0.988 6.731 -10.571 1.00 85.88 86 SER A CA 1
ATOM 638 C C . SER A 1 86 ? 1.631 7.967 -11.201 1.00 85.88 86 SER A C 1
ATOM 640 O O . SER A 1 86 ? 1.681 8.085 -12.428 1.00 85.88 86 SER A O 1
ATOM 642 N N . LYS A 1 87 ? 2.090 8.919 -10.381 1.00 87.69 87 LYS A N 1
ATOM 643 C CA . LYS A 1 87 ? 2.810 10.108 -10.847 1.00 87.69 87 LYS A CA 1
ATOM 644 C C . LYS A 1 87 ? 4.168 9.718 -11.428 1.00 87.69 87 LYS A C 1
ATOM 646 O O . LYS A 1 87 ? 4.498 10.168 -12.523 1.00 87.69 87 LYS A O 1
ATOM 651 N N . LEU A 1 88 ? 4.898 8.836 -10.749 1.00 84.81 88 LEU A N 1
ATOM 652 C CA . LEU A 1 88 ? 6.195 8.330 -11.201 1.00 84.81 88 LEU A CA 1
ATOM 653 C C . LEU A 1 88 ? 6.076 7.508 -12.488 1.00 84.81 88 LEU A C 1
ATOM 655 O O . LEU A 1 88 ? 6.840 7.730 -13.424 1.00 84.81 88 LEU A O 1
ATOM 659 N N . LEU A 1 89 ? 5.067 6.638 -12.592 1.00 81.50 89 LEU A N 1
ATOM 660 C CA . LEU A 1 89 ? 4.785 5.898 -13.826 1.00 81.50 89 LEU 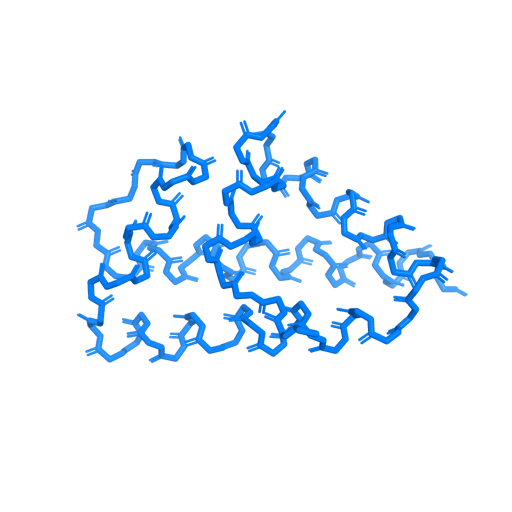A CA 1
ATOM 661 C C . LEU A 1 89 ? 4.525 6.823 -15.021 1.00 81.50 89 LEU A C 1
ATOM 663 O O . LEU A 1 89 ? 4.955 6.525 -16.130 1.00 81.50 89 LEU A O 1
ATOM 667 N N . ARG A 1 90 ? 3.834 7.953 -14.812 1.00 79.62 90 ARG A N 1
ATOM 668 C CA . ARG A 1 90 ? 3.594 8.944 -15.874 1.00 79.62 90 ARG A CA 1
ATOM 669 C C . ARG A 1 90 ? 4.837 9.748 -16.241 1.00 79.62 90 ARG A C 1
ATOM 671 O O . ARG A 1 90 ? 4.956 10.143 -17.392 1.00 79.62 90 ARG A O 1
ATOM 678 N N . GLN A 1 91 ? 5.722 10.021 -15.285 1.00 73.44 91 GLN A N 1
ATOM 679 C CA . GLN A 1 91 ? 6.962 10.765 -15.529 1.00 73.44 91 GLN A CA 1
ATOM 680 C C . GLN A 1 91 ? 8.040 9.926 -16.226 1.00 73.44 91 GLN A C 1
ATOM 682 O O . GLN A 1 91 ? 8.926 10.490 -16.860 1.00 73.44 91 GLN A O 1
ATOM 687 N N . HIS A 1 92 ? 7.968 8.600 -16.115 1.00 59.53 92 HIS A N 1
ATOM 688 C CA . HIS A 1 92 ? 8.943 7.669 -16.688 1.00 59.53 92 HIS A CA 1
ATOM 689 C C . HIS A 1 92 ? 8.458 6.937 -17.950 1.00 59.53 92 HIS A C 1
ATOM 691 O O . HIS A 1 92 ? 9.084 5.954 -18.351 1.00 59.53 92 HIS A O 1
ATOM 697 N N . ARG A 1 93 ? 7.368 7.405 -18.567 1.00 51.00 93 ARG A N 1
ATOM 698 C CA . ARG A 1 93 ? 6.822 6.884 -19.827 1.00 51.00 93 ARG A CA 1
ATOM 699 C C . ARG A 1 93 ? 7.262 7.740 -21.009 1.00 51.00 93 ARG A C 1
ATOM 701 O O . ARG A 1 93 ? 7.518 7.141 -22.073 1.00 51.00 93 ARG A O 1
#

Radius of gyration: 12.11 Å; Cα contacts (8 Å, |Δi|>4): 126; chains: 1; bounding box: 28×26×34 Å

Sequence (93 aa):
MAETLDNIFGAYVNQGTLEDAATWMANLTRHHPELAEEFITALQKGMAAASKGDRSVIKAVNAGGEQVSTAEEAGARCLELLTLYSKLLRQHR

Nearest PDB structures (foldseek):
  7mu5-assembly2_H  TM=3.353E-01  e=8.599E+00  Homo sapiens
  6ixg-assembly2_B  TM=2.705E-01  e=5.585E+00  Homo sapiens

Mean predicted aligned error: 5.79 Å

Foldseek 3Di:
DQQALLCLLLVQLLVDHLLRSLVVQLVVCVVVVVCVCSLVVRLVVLLVCLVVFNCVLVVSNVSNVDNDDGSVVSNVSSVVSVVSNVVSNVVVD

pLDDT: mean 80.21, std 8.72, range [44.31, 89.12]